Protein AF-A0A946VXN5-F1 (afdb_monomer_lite)

Sequence (72 aa):
MSRPAAKVQSSNEVREAFLQYFEKHGHTRVASSSLVPGNDPTLLFTNAGMVQFKDVFLGDEQRDYARATSSQ

Secondary structure (DSSP, 8-state):
-PPPPPPPPPHHHHHHHHHHHHHHTTPEE-PPPPSS-SS-TT-SS--STTGGGHHHHHTS---S-S-EE---

Radius of gyration: 16.49 Å; chains: 1; bounding box: 33×39×44 Å

Foldseek 3Di:
DDDPDDDDDDPVRVQVVQQVVVVVVPAAEDEQDFQADPPDPVDRGDPDSCSVCVCVVVVNDDDPDDHHDYDD

Structure (mmCIF, N/CA/C/O backbone):
data_AF-A0A946VXN5-F1
#
_entry.id   AF-A0A946VXN5-F1
#
loop_
_atom_site.group_PDB
_atom_site.id
_atom_site.type_symbol
_atom_site.label_atom_id
_atom_site.label_alt_id
_atom_site.label_comp_id
_atom_site.label_asym_id
_atom_site.label_entity_id
_atom_site.label_seq_id
_atom_site.pdbx_PDB_ins_code
_atom_site.Cartn_x
_atom_site.Cartn_y
_atom_site.Cartn_z
_atom_site.occupancy
_atom_site.B_iso_or_equiv
_atom_site.auth_seq_id
_atom_site.auth_comp_id
_atom_site.auth_asym_id
_atom_site.auth_atom_id
_atom_site.pdbx_PDB_model_num
ATOM 1 N N . MET A 1 1 ? -13.112 30.638 27.491 1.00 60.81 1 MET A N 1
ATOM 2 C CA . MET A 1 1 ? -13.376 29.187 27.365 1.00 60.81 1 MET A CA 1
ATOM 3 C C . MET A 1 1 ? -12.156 28.543 26.721 1.00 60.81 1 MET A C 1
ATOM 5 O O . MET A 1 1 ? -11.816 28.934 25.613 1.00 60.81 1 MET A O 1
ATOM 9 N N . SER A 1 2 ? -11.450 27.654 27.425 1.00 69.31 2 SER A N 1
ATOM 10 C CA . SER A 1 2 ? -10.277 26.953 26.877 1.00 69.31 2 SER A CA 1
ATOM 11 C C . SER A 1 2 ? -10.745 25.774 26.023 1.00 69.31 2 SER A C 1
ATOM 13 O O . SER A 1 2 ? -11.590 25.000 26.471 1.00 69.31 2 SER A O 1
ATOM 15 N N . ARG A 1 3 ? -10.246 25.650 24.788 1.00 65.19 3 ARG A N 1
ATOM 16 C CA . ARG A 1 3 ? -10.488 24.462 23.956 1.00 65.19 3 ARG A CA 1
ATOM 17 C C . ARG A 1 3 ? -9.840 23.250 24.641 1.00 65.19 3 ARG A C 1
ATOM 19 O O . ARG A 1 3 ? -8.692 23.372 25.067 1.00 65.19 3 ARG A O 1
ATOM 26 N N . PRO A 1 4 ? -10.516 22.092 24.730 1.00 72.44 4 PRO A N 1
ATOM 27 C CA . PRO A 1 4 ? -9.850 20.881 25.187 1.00 72.44 4 PRO A CA 1
ATOM 28 C C . PRO A 1 4 ? -8.686 20.569 24.239 1.00 72.44 4 PRO A C 1
ATOM 30 O O . PRO A 1 4 ? -8.820 20.695 23.019 1.00 72.44 4 PRO A O 1
ATOM 33 N N . ALA A 1 5 ? -7.537 20.199 24.804 1.00 71.25 5 ALA A N 1
ATOM 34 C CA . ALA A 1 5 ? -6.401 19.737 24.020 1.00 71.25 5 ALA A CA 1
ATOM 35 C C . ALA A 1 5 ? -6.822 18.497 23.216 1.00 71.25 5 ALA A C 1
ATOM 37 O O . ALA A 1 5 ? -7.441 17.578 23.759 1.00 71.25 5 ALA A O 1
ATOM 38 N N . ALA A 1 6 ? -6.516 18.478 21.918 1.00 74.81 6 ALA A N 1
ATOM 39 C CA . ALA A 1 6 ? -6.747 17.301 21.094 1.00 74.81 6 ALA A CA 1
ATOM 40 C C . ALA A 1 6 ? -5.944 16.118 21.659 1.00 74.81 6 ALA A C 1
ATOM 42 O O . ALA A 1 6 ? -4.770 16.269 22.001 1.00 74.81 6 ALA A O 1
ATOM 43 N N . LYS A 1 7 ? -6.573 14.941 21.763 1.00 82.00 7 LYS A N 1
ATOM 44 C CA . LYS A 1 7 ? -5.887 13.713 22.178 1.00 82.00 7 LYS A CA 1
ATOM 45 C C . LYS A 1 7 ? -4.766 13.416 21.175 1.00 82.00 7 LYS A C 1
ATOM 47 O O . LYS A 1 7 ? -5.043 13.220 19.993 1.00 82.00 7 LYS A O 1
ATOM 52 N N . VAL A 1 8 ? -3.522 13.366 21.648 1.00 87.12 8 VAL A N 1
ATOM 53 C CA . VAL A 1 8 ? -2.386 12.909 20.837 1.00 87.12 8 VAL A CA 1
ATOM 54 C C . VAL A 1 8 ? -2.564 11.415 20.578 1.00 87.12 8 VAL A C 1
ATOM 56 O O . VAL A 1 8 ? -2.718 10.639 21.521 1.00 87.12 8 VAL A O 1
ATOM 59 N N . GLN A 1 9 ? -2.583 11.031 19.305 1.00 92.12 9 GLN A N 1
ATOM 60 C CA . GLN A 1 9 ? -2.658 9.633 18.891 1.00 92.12 9 GLN A CA 1
ATOM 61 C C . GLN A 1 9 ? -1.255 9.020 18.858 1.00 92.12 9 GLN A C 1
ATOM 63 O O . GLN A 1 9 ? -0.286 9.687 18.489 1.00 92.12 9 GLN A O 1
ATOM 68 N N . SER A 1 10 ? -1.138 7.744 19.217 1.00 96.81 10 SER A N 1
ATOM 69 C CA . SER A 1 10 ? 0.091 6.979 18.992 1.00 96.81 10 SER A CA 1
ATOM 70 C C . SER A 1 10 ? 0.323 6.745 17.496 1.00 96.81 10 SER A C 1
ATOM 72 O O . SER A 1 10 ? -0.615 6.730 16.699 1.00 96.81 10 SER A O 1
ATOM 74 N N . SER A 1 11 ? 1.570 6.484 17.101 1.00 96.25 11 SER A N 1
ATOM 75 C CA . SER A 1 11 ? 1.893 6.115 15.714 1.00 96.25 11 SER A CA 1
ATOM 76 C C . SER A 1 11 ? 1.118 4.882 15.236 1.00 96.25 11 SER A C 1
ATOM 78 O O . SER A 1 11 ? 0.732 4.811 14.071 1.00 96.25 11 SER A O 1
ATOM 80 N N . ASN A 1 12 ? 0.834 3.935 16.135 1.00 97.00 12 ASN A N 1
ATOM 81 C CA . ASN A 1 12 ? 0.022 2.759 15.833 1.00 97.00 12 ASN A CA 1
ATOM 82 C C . ASN A 1 12 ? -1.451 3.120 15.601 1.00 97.00 12 ASN A C 1
ATOM 84 O O . ASN A 1 12 ? -2.049 2.600 14.663 1.00 97.00 12 ASN A O 1
ATOM 88 N N . GLU A 1 13 ? -2.022 4.025 16.403 1.00 97.44 13 GLU A N 1
ATOM 89 C CA . GLU A 1 13 ? -3.397 4.510 16.207 1.00 97.44 13 GLU A CA 1
ATOM 90 C C . GLU A 1 13 ? -3.534 5.253 14.868 1.00 97.44 13 GLU A C 1
ATOM 92 O O . GLU A 1 13 ? -4.467 4.980 14.116 1.00 97.44 13 GLU A O 1
ATOM 97 N N . VAL A 1 14 ? -2.577 6.126 14.527 1.00 97.12 14 VAL A N 1
ATOM 98 C CA . VAL A 1 14 ? -2.574 6.849 13.241 1.00 97.12 14 VAL A CA 1
ATOM 99 C C . VAL A 1 14 ? -2.432 5.882 12.065 1.00 97.12 14 VAL A C 1
ATOM 101 O O . VAL A 1 14 ? -3.176 5.988 11.088 1.00 97.12 14 VAL A O 1
ATOM 104 N N . ARG A 1 15 ? -1.509 4.912 12.163 1.00 97.69 15 ARG A N 1
ATOM 105 C CA . ARG A 1 15 ? -1.320 3.871 11.143 1.00 97.69 15 ARG A CA 1
ATOM 106 C C . ARG A 1 15 ? -2.609 3.097 10.908 1.00 97.69 15 ARG A C 1
ATOM 108 O O . ARG A 1 15 ? -3.018 2.918 9.765 1.00 97.69 15 ARG A O 1
ATOM 115 N N . GLU A 1 16 ? -3.243 2.638 11.979 1.00 98.12 16 GLU A N 1
ATOM 116 C CA . GLU A 1 16 ? -4.459 1.844 11.868 1.00 98.12 16 GLU A CA 1
ATOM 117 C C . GLU A 1 16 ? -5.616 2.668 11.295 1.00 98.12 16 GLU A C 1
ATOM 119 O O . GLU A 1 16 ? -6.307 2.198 10.394 1.00 98.12 16 GLU A O 1
ATOM 124 N N . ALA A 1 17 ? -5.780 3.921 11.730 1.00 98.00 17 ALA A N 1
ATOM 125 C CA . ALA A 1 17 ? -6.801 4.817 11.194 1.00 98.00 17 ALA A CA 1
ATOM 126 C C . ALA A 1 17 ? -6.641 5.044 9.679 1.00 98.00 17 ALA A C 1
ATOM 128 O O . ALA A 1 17 ? -7.627 4.992 8.942 1.00 98.00 17 ALA A O 1
ATOM 129 N N . PHE A 1 18 ? -5.406 5.244 9.204 1.00 98.38 18 PHE A N 1
ATOM 130 C CA . PHE A 1 18 ? -5.103 5.393 7.779 1.00 98.38 18 PHE A CA 1
ATOM 131 C C . PHE A 1 18 ? -5.440 4.124 6.985 1.00 98.38 18 PHE A C 1
ATOM 133 O O . PHE A 1 18 ? -6.153 4.186 5.981 1.00 98.38 18 PHE A O 1
ATOM 140 N N . LEU A 1 19 ? -4.964 2.963 7.446 1.00 98.62 19 LEU A N 1
ATOM 141 C CA . LEU A 1 19 ? -5.165 1.694 6.743 1.00 98.62 19 LEU A CA 1
ATOM 142 C C . LEU A 1 19 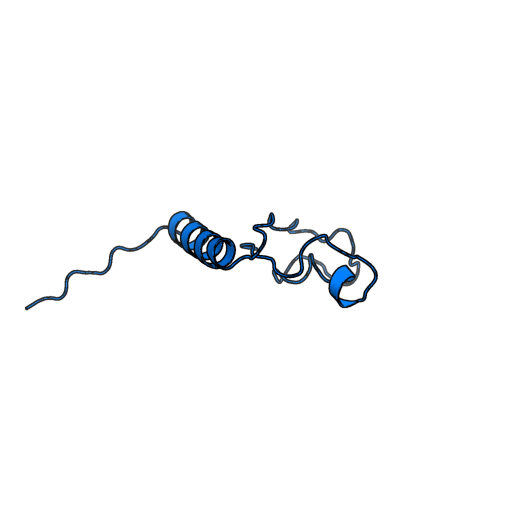? -6.651 1.321 6.689 1.00 98.62 19 LEU A C 1
ATOM 144 O O . LEU A 1 19 ? -7.156 1.011 5.611 1.00 98.62 19 LEU A O 1
ATOM 148 N N . GLN A 1 20 ? -7.372 1.446 7.808 1.00 98.75 20 GLN A N 1
ATOM 149 C CA . GLN A 1 20 ? -8.812 1.175 7.863 1.00 98.75 20 GLN A CA 1
ATOM 150 C C . GLN A 1 20 ? -9.628 2.118 6.985 1.00 98.75 20 GLN A C 1
ATOM 152 O O . GLN A 1 20 ? -10.638 1.701 6.418 1.00 98.75 20 GLN A O 1
ATOM 157 N N . TYR A 1 21 ? -9.241 3.394 6.892 1.00 98.75 21 TYR A N 1
ATOM 158 C CA . TYR A 1 21 ? -9.935 4.339 6.025 1.00 98.75 21 TYR A CA 1
ATOM 159 C C . TYR A 1 21 ? -9.899 3.849 4.576 1.00 98.75 21 TYR A C 1
ATOM 161 O O . TYR A 1 21 ? -10.954 3.664 3.976 1.00 98.75 21 TYR A O 1
ATOM 169 N N . PHE A 1 22 ? -8.718 3.566 4.028 1.00 98.75 22 PHE A N 1
ATOM 170 C CA . PHE A 1 22 ? -8.598 3.127 2.635 1.00 98.75 22 PHE A CA 1
ATOM 171 C C . PHE A 1 22 ? -9.175 1.728 2.396 1.00 98.75 22 PHE A C 1
ATOM 173 O O . PHE A 1 22 ? -9.806 1.503 1.362 1.00 98.75 22 PHE A O 1
ATOM 180 N N . GLU A 1 23 ? -9.039 0.818 3.360 1.00 98.62 23 GLU A N 1
ATOM 181 C CA . GLU A 1 23 ? -9.658 -0.509 3.305 1.00 98.62 23 GLU A CA 1
ATOM 182 C C . GLU A 1 23 ? -11.186 -0.416 3.166 1.00 98.62 23 GLU A C 1
ATOM 184 O O . GLU A 1 23 ? -11.763 -0.999 2.248 1.00 98.62 23 GLU A O 1
ATOM 189 N N . LYS A 1 24 ? -11.845 0.432 3.971 1.00 98.69 24 LYS A N 1
ATOM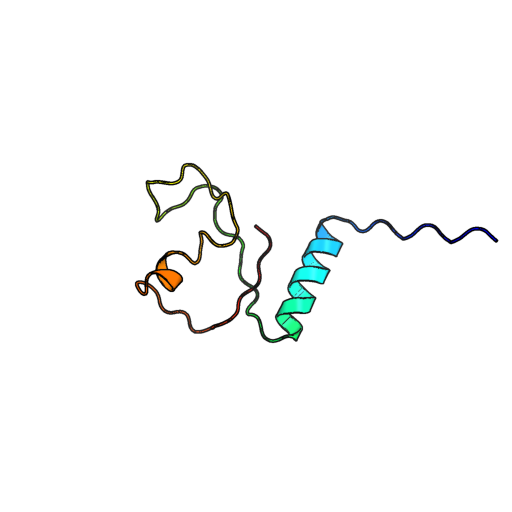 190 C CA . LYS A 1 24 ? -13.292 0.707 3.859 1.00 98.69 24 LYS A CA 1
ATOM 191 C C . LYS A 1 24 ? -13.699 1.326 2.517 1.00 98.69 24 LYS A C 1
ATOM 193 O O . LYS A 1 24 ? -14.857 1.212 2.129 1.00 98.69 24 LYS A O 1
ATOM 198 N N . HIS A 1 25 ? -12.767 1.959 1.804 1.00 98.62 25 HIS A N 1
ATOM 199 C CA . HIS A 1 25 ? -12.990 2.530 0.471 1.00 98.62 25 HIS A CA 1
ATOM 200 C C . HIS A 1 25 ? -12.574 1.578 -0.666 1.00 98.62 25 HIS A C 1
ATOM 202 O O . HIS A 1 25 ? -12.502 1.981 -1.833 1.00 98.62 25 HIS A O 1
ATOM 208 N N . GLY A 1 26 ? -12.338 0.300 -0.351 1.00 98.38 26 GLY A N 1
ATOM 209 C CA . GLY A 1 26 ? -12.079 -0.763 -1.320 1.00 98.38 26 GLY A CA 1
ATOM 210 C C . GLY A 1 26 ? -10.633 -0.829 -1.810 1.00 98.38 26 GLY A C 1
ATOM 211 O O . GLY A 1 26 ? -10.403 -1.246 -2.946 1.00 98.38 26 GLY A O 1
ATOM 212 N N . HIS A 1 27 ? -9.673 -0.380 -0.998 1.00 98.69 27 HIS A N 1
ATOM 213 C CA . HIS A 1 27 ? -8.257 -0.679 -1.202 1.00 98.69 27 HIS A CA 1
ATOM 214 C C . HIS A 1 27 ? -7.899 -1.983 -0.488 1.00 98.69 27 HIS A C 1
ATOM 216 O O . HIS A 1 27 ? -8.299 -2.201 0.652 1.00 98.69 27 HIS A O 1
ATOM 222 N N . THR A 1 28 ? -7.072 -2.813 -1.109 1.00 98.56 28 THR A N 1
ATOM 223 C CA . THR A 1 28 ? -6.485 -3.980 -0.449 1.00 98.56 28 THR A CA 1
ATOM 224 C C . THR A 1 28 ? -5.420 -3.520 0.543 1.00 98.56 28 THR A C 1
ATOM 226 O O . THR A 1 28 ? -4.455 -2.853 0.161 1.00 98.56 28 THR A O 1
ATOM 229 N N . ARG A 1 29 ? -5.565 -3.866 1.824 1.00 98.25 29 ARG A N 1
ATOM 230 C CA . ARG A 1 29 ? -4.502 -3.662 2.814 1.00 98.25 29 ARG A CA 1
ATOM 231 C C . ARG A 1 29 ? -3.365 -4.643 2.529 1.00 98.25 29 ARG A C 1
ATOM 233 O O . ARG A 1 29 ? -3.575 -5.851 2.554 1.00 98.25 29 ARG A O 1
ATOM 240 N N . VAL A 1 30 ? -2.168 -4.128 2.261 1.00 97.50 30 VAL A N 1
ATOM 241 C CA . VAL A 1 30 ? -0.979 -4.940 1.962 1.00 97.50 30 VAL A CA 1
ATOM 242 C C . VAL A 1 30 ? 0.124 -4.682 2.981 1.00 97.50 30 VAL A C 1
ATOM 244 O O . VAL A 1 30 ? 0.187 -3.617 3.601 1.00 97.50 30 VAL A O 1
ATOM 247 N N . ALA A 1 31 ? 0.993 -5.673 3.173 1.00 96.50 31 ALA A N 1
ATOM 248 C CA . ALA A 1 31 ? 2.143 -5.534 4.053 1.00 96.50 31 ALA A CA 1
ATOM 249 C C . ALA A 1 31 ? 3.136 -4.495 3.506 1.00 96.50 31 ALA A C 1
ATOM 251 O O . ALA A 1 31 ? 3.269 -4.298 2.296 1.00 96.50 31 ALA A O 1
ATOM 252 N N . SER A 1 32 ? 3.856 -3.832 4.407 1.00 96.06 32 SER A N 1
ATOM 253 C CA . SER A 1 32 ? 5.011 -3.026 4.014 1.00 96.06 32 SER A CA 1
ATOM 254 C C . SER A 1 32 ? 6.102 -3.939 3.462 1.00 96.06 32 SER A C 1
ATOM 256 O O . SER A 1 32 ? 6.289 -5.062 3.933 1.00 96.06 32 SER A O 1
ATOM 258 N N . SER A 1 33 ? 6.815 -3.457 2.452 1.00 94.00 33 SER A N 1
ATOM 259 C CA . SER A 1 33 ? 7.930 -4.190 1.865 1.00 94.00 33 SER A CA 1
ATOM 260 C C . SER A 1 33 ? 9.174 -4.136 2.750 1.00 94.00 33 SER A C 1
ATOM 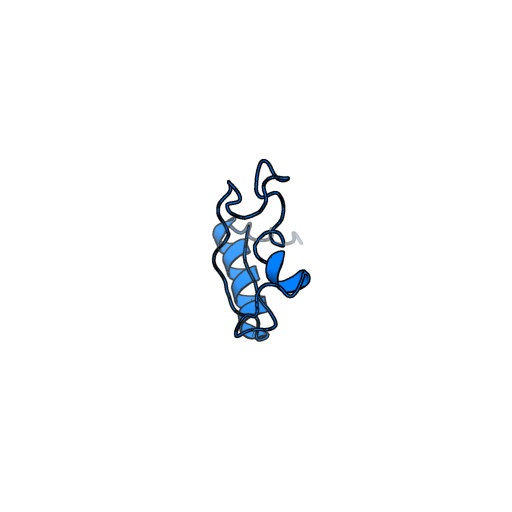262 O O . SER A 1 33 ? 9.292 -3.303 3.653 1.00 94.00 33 SER A O 1
ATOM 264 N N . SER A 1 34 ? 10.114 -5.041 2.470 1.00 94.31 34 SER A N 1
ATOM 265 C CA . SER A 1 34 ? 11.448 -5.033 3.073 1.00 94.31 34 SER A CA 1
ATOM 266 C C . SER A 1 34 ? 12.121 -3.668 2.904 1.00 94.31 34 SER A C 1
ATOM 268 O O . SER A 1 34 ? 11.994 -3.030 1.858 1.00 94.31 34 SER A O 1
ATOM 270 N N . LEU A 1 35 ? 12.889 -3.245 3.914 1.00 94.31 35 LEU A N 1
ATOM 271 C CA . LEU A 1 35 ? 13.753 -2.065 3.817 1.00 94.31 35 LEU A CA 1
ATOM 272 C C . LEU A 1 35 ? 14.832 -2.241 2.738 1.00 94.31 35 LEU A C 1
ATOM 274 O O . LEU A 1 35 ? 15.235 -1.263 2.120 1.00 94.31 35 LEU A O 1
ATOM 278 N N . VAL A 1 36 ? 15.293 -3.473 2.511 1.00 92.38 36 VAL A N 1
ATOM 279 C CA . VAL A 1 36 ? 16.239 -3.809 1.439 1.00 92.38 36 VAL A CA 1
ATOM 280 C C . VAL A 1 36 ? 15.444 -4.336 0.235 1.00 92.38 36 VAL A C 1
ATOM 282 O O . VAL A 1 36 ? 14.786 -5.374 0.382 1.00 92.38 36 VAL A O 1
ATOM 285 N N . PRO A 1 37 ? 15.463 -3.654 -0.927 1.00 87.12 37 PRO A N 1
ATOM 286 C CA . PRO A 1 37 ? 14.732 -4.072 -2.120 1.00 87.12 37 PRO A CA 1
ATOM 287 C C . PRO A 1 37 ? 15.321 -5.362 -2.704 1.00 87.12 37 PRO A C 1
ATOM 289 O O . PRO A 1 37 ? 16.532 -5.471 -2.865 1.00 87.12 37 PRO A O 1
ATOM 292 N N . GLY A 1 38 ? 14.470 -6.332 -3.049 1.00 79.38 38 GLY A N 1
ATOM 293 C CA . GLY A 1 38 ? 14.911 -7.579 -3.695 1.00 79.38 38 GLY A CA 1
ATOM 294 C C . GLY A 1 38 ? 15.033 -7.488 -5.219 1.00 79.38 38 GLY A C 1
ATOM 295 O O . GLY A 1 38 ? 15.841 -8.196 -5.812 1.00 79.38 38 GLY A O 1
ATOM 296 N N . ASN A 1 39 ? 14.252 -6.601 -5.845 1.00 75.88 39 ASN A N 1
ATOM 297 C CA . ASN A 1 39 ? 13.973 -6.645 -7.286 1.00 75.88 39 ASN A CA 1
ATOM 298 C C . ASN A 1 39 ? 14.471 -5.400 -8.044 1.00 75.88 39 ASN A C 1
ATOM 300 O O . ASN A 1 39 ? 14.174 -5.232 -9.222 1.00 75.88 39 ASN A O 1
ATOM 304 N N . ASP A 1 40 ? 15.214 -4.504 -7.386 1.00 83.00 40 ASP A N 1
ATOM 305 C CA . ASP A 1 40 ? 15.729 -3.286 -8.014 1.00 83.00 40 ASP A CA 1
ATOM 306 C C . ASP A 1 40 ? 17.183 -3.012 -7.596 1.00 83.00 40 ASP A C 1
ATOM 308 O O . ASP A 1 40 ? 17.411 -2.458 -6.518 1.00 83.00 40 ASP A O 1
ATOM 312 N N . PRO A 1 41 ? 18.179 -3.349 -8.439 1.00 86.38 41 PRO A N 1
ATOM 313 C CA . PRO A 1 41 ? 19.588 -3.129 -8.117 1.00 86.38 41 PRO A CA 1
ATOM 314 C C . PRO A 1 41 ? 19.991 -1.646 -8.143 1.00 86.38 41 PRO A C 1
ATOM 316 O O . PRO A 1 41 ? 21.117 -1.312 -7.782 1.00 86.38 41 PRO A O 1
ATOM 319 N N . THR A 1 42 ? 19.103 -0.747 -8.585 1.00 90.00 42 THR A N 1
ATOM 320 C CA . THR A 1 42 ? 19.355 0.701 -8.607 1.00 90.00 42 THR A CA 1
ATOM 321 C C . THR A 1 42 ? 19.022 1.385 -7.279 1.00 90.00 42 THR A C 1
ATOM 323 O O . THR A 1 42 ? 19.413 2.534 -7.065 1.00 90.00 42 THR A O 1
ATOM 326 N N . LEU A 1 43 ? 18.338 0.687 -6.367 1.00 91.19 43 LEU A N 1
ATOM 327 C CA . LEU A 1 43 ? 17.954 1.198 -5.056 1.00 91.19 43 LEU A CA 1
ATOM 328 C C . LEU A 1 43 ? 18.792 0.555 -3.949 1.00 91.19 43 LEU A C 1
ATOM 330 O O . LEU A 1 43 ? 18.884 -0.663 -3.847 1.00 91.19 43 LEU A O 1
ATOM 334 N N . LEU A 1 44 ? 1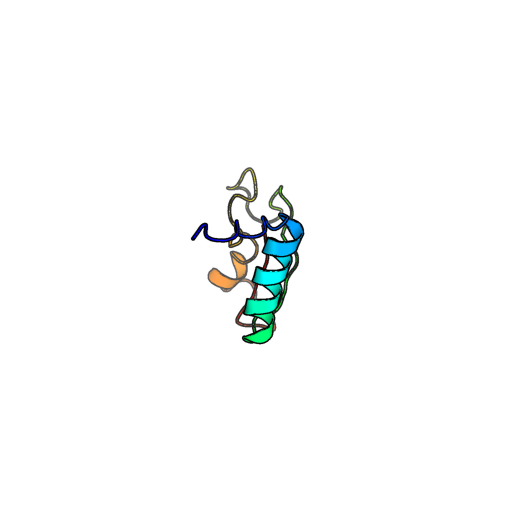9.346 1.387 -3.063 1.00 92.44 44 LEU A N 1
ATOM 335 C CA . LEU A 1 44 ? 20.034 0.906 -1.859 1.00 92.44 44 LEU A CA 1
ATOM 336 C C . LEU A 1 44 ? 19.045 0.490 -0.756 1.00 92.4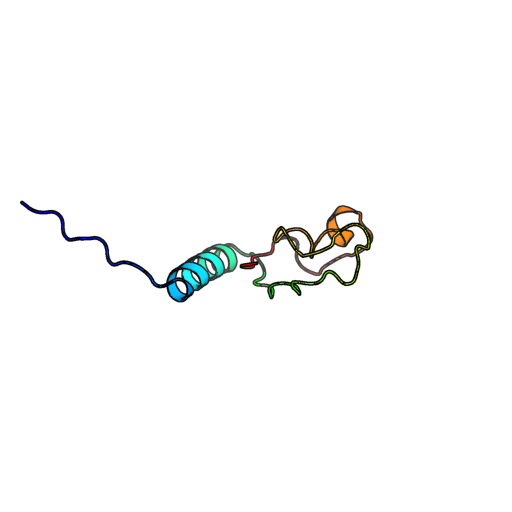4 44 LEU A C 1
ATOM 338 O O . LEU A 1 44 ? 19.283 -0.490 -0.057 1.00 92.44 44 LEU A O 1
ATOM 342 N N . PHE A 1 45 ? 17.933 1.223 -0.612 1.00 94.12 45 PHE A N 1
ATOM 343 C CA . PHE A 1 45 ? 16.882 0.976 0.381 1.00 94.12 45 PHE A CA 1
ATOM 344 C C . PHE A 1 45 ? 15.506 1.372 -0.168 1.00 94.12 45 PHE A C 1
ATOM 346 O O . PHE A 1 45 ? 15.403 2.252 -1.026 1.00 94.12 45 PHE A O 1
ATOM 353 N N . THR A 1 46 ? 14.444 0.777 0.372 1.00 94.00 46 THR A N 1
ATOM 354 C CA . THR A 1 46 ? 13.056 1.1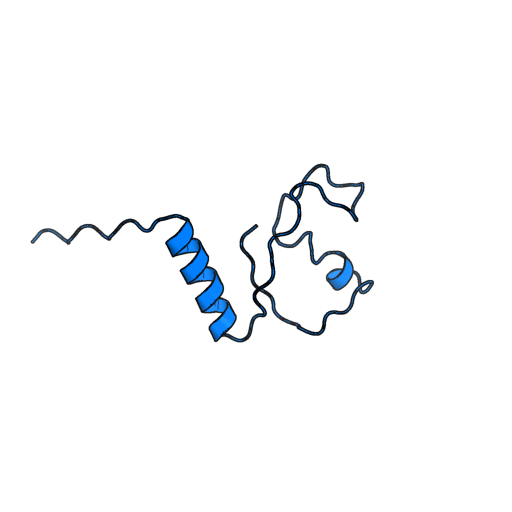77 0.118 1.00 94.00 46 THR A CA 1
ATOM 355 C C . THR A 1 46 ? 12.810 2.562 0.709 1.00 94.00 46 THR A C 1
ATOM 357 O O . THR A 1 46 ? 12.676 2.727 1.918 1.00 94.00 46 THR A O 1
ATOM 360 N N . ASN A 1 47 ? 12.761 3.570 -0.158 1.00 93.38 47 ASN A N 1
ATOM 361 C CA . ASN A 1 47 ? 12.587 4.976 0.209 1.00 93.38 47 ASN A CA 1
ATOM 362 C C . ASN A 1 47 ? 11.133 5.465 0.096 1.00 93.38 47 ASN A C 1
ATOM 364 O O . ASN A 1 47 ? 10.807 6.538 0.599 1.00 93.38 47 ASN A O 1
ATOM 368 N N . ALA A 1 48 ? 10.272 4.707 -0.584 1.00 93.81 48 ALA A N 1
ATOM 369 C CA . ALA A 1 48 ? 8.881 5.063 -0.819 1.00 93.81 48 ALA A CA 1
ATOM 370 C C . ALA A 1 48 ? 7.989 3.819 -0.863 1.00 93.81 48 ALA A C 1
ATOM 372 O O . ALA A 1 48 ? 8.378 2.771 -1.379 1.00 93.81 48 ALA A O 1
ATOM 373 N N . GLY A 1 49 ? 6.741 3.960 -0.405 1.00 93.62 49 GLY A N 1
ATOM 374 C CA . GLY A 1 49 ? 5.757 2.871 -0.414 1.00 93.62 49 GLY A CA 1
ATOM 375 C C . GLY A 1 49 ? 5.391 2.355 -1.812 1.00 93.62 49 GLY A C 1
ATOM 376 O O . GLY A 1 49 ? 4.877 1.249 -1.927 1.00 93.62 49 GLY A O 1
ATOM 377 N N . MET A 1 50 ? 5.683 3.117 -2.874 1.00 93.88 50 MET A N 1
ATOM 378 C CA . MET A 1 50 ? 5.423 2.710 -4.259 1.00 93.88 50 MET A CA 1
ATOM 379 C C . MET A 1 50 ? 6.417 1.677 -4.808 1.00 93.88 50 MET A C 1
ATOM 381 O O . MET A 1 50 ? 6.102 1.010 -5.789 1.00 93.88 50 MET A O 1
ATOM 385 N N . VAL A 1 51 ? 7.599 1.536 -4.194 1.00 93.81 51 VAL A N 1
ATOM 386 C CA . VAL A 1 51 ? 8.689 0.678 -4.700 1.00 93.81 51 VAL A CA 1
ATOM 387 C C . VAL A 1 51 ? 8.227 -0.770 -4.870 1.00 93.81 51 VAL A C 1
ATOM 389 O O . VAL A 1 51 ? 8.515 -1.391 -5.887 1.00 93.81 51 VAL A O 1
ATOM 392 N N . GLN A 1 52 ? 7.420 -1.280 -3.936 1.00 92.94 52 GLN A N 1
ATOM 393 C CA . GLN A 1 52 ? 6.875 -2.640 -3.999 1.00 92.94 52 GLN A CA 1
ATOM 394 C C . GLN A 1 52 ? 5.879 -2.882 -5.146 1.00 92.94 52 GLN A C 1
ATOM 396 O O . GLN A 1 52 ? 5.427 -4.010 -5.302 1.00 92.94 52 GLN A O 1
ATOM 401 N N . PHE A 1 53 ? 5.494 -1.847 -5.898 1.00 94.31 53 PHE A N 1
ATOM 402 C CA . PHE A 1 53 ? 4.569 -1.924 -7.034 1.00 94.31 53 PHE A CA 1
ATOM 403 C C . PHE A 1 53 ? 5.243 -1.554 -8.362 1.00 94.31 53 PHE A C 1
ATOM 405 O O . PHE A 1 53 ? 4.552 -1.380 -9.363 1.00 94.31 53 PHE A O 1
ATOM 412 N N . LYS A 1 54 ? 6.574 -1.403 -8.387 1.00 92.81 54 LYS A N 1
ATOM 413 C CA . LYS A 1 54 ? 7.319 -1.002 -9.589 1.00 92.81 54 LYS A CA 1
ATOM 414 C C . LYS A 1 54 ? 6.986 -1.897 -10.787 1.00 92.81 54 LYS A C 1
ATOM 416 O O . LYS A 1 54 ? 6.622 -1.375 -11.835 1.00 92.81 54 LYS A O 1
ATOM 421 N N . ASP A 1 55 ? 7.022 -3.210 -10.594 1.00 93.44 55 ASP A N 1
ATOM 422 C CA . ASP A 1 55 ? 6.782 -4.198 -11.654 1.00 93.44 55 ASP A CA 1
ATOM 423 C C . ASP A 1 55 ? 5.330 -4.142 -12.165 1.00 93.44 55 ASP A C 1
ATOM 425 O O . ASP A 1 55 ? 5.078 -4.306 -13.356 1.00 93.44 55 ASP A O 1
ATOM 429 N N . VAL A 1 56 ? 4.371 -3.777 -11.303 1.00 95.12 56 VAL A N 1
ATOM 430 C CA . VAL A 1 56 ? 2.977 -3.515 -11.709 1.00 95.12 56 VAL A CA 1
ATOM 431 C C . VAL A 1 56 ? 2.885 -2.294 -12.625 1.00 95.12 56 VAL A C 1
ATOM 433 O O . VAL A 1 56 ? 2.171 -2.320 -13.624 1.00 95.12 56 VAL A O 1
ATOM 436 N N . PHE A 1 57 ? 3.615 -1.218 -12.319 1.00 92.31 57 PHE A N 1
ATOM 437 C CA . PHE A 1 57 ? 3.624 -0.012 -13.154 1.00 92.31 57 PHE A CA 1
ATOM 438 C C . PHE A 1 57 ? 4.369 -0.197 -14.480 1.00 92.31 57 PHE A C 1
ATOM 440 O O . PHE A 1 57 ? 4.064 0.505 -15.443 1.00 92.31 57 PHE A O 1
ATOM 447 N N . LEU A 1 58 ? 5.328 -1.124 -14.531 1.00 94.00 58 LEU A N 1
ATOM 448 C CA . LEU A 1 58 ? 6.044 -1.498 -15.753 1.00 94.00 58 LEU A CA 1
ATOM 449 C C . LEU A 1 58 ? 5.279 -2.525 -16.604 1.00 94.00 58 LEU A C 1
ATOM 451 O O . LEU A 1 58 ? 5.579 -2.671 -17.785 1.00 94.00 58 LEU A O 1
ATOM 455 N N . GLY A 1 59 ? 4.256 -3.173 -16.037 1.00 95.12 59 GLY A N 1
ATOM 456 C CA . GLY A 1 59 ? 3.462 -4.207 -16.706 1.00 95.12 59 GLY A CA 1
ATOM 457 C C . GLY A 1 59 ? 4.056 -5.616 -16.610 1.00 95.12 59 GLY A C 1
ATOM 458 O O . GLY A 1 59 ? 3.534 -6.531 -17.241 1.00 95.12 59 GLY A O 1
ATOM 459 N N . ASP A 1 60 ? 5.109 -5.793 -15.810 1.00 94.88 60 ASP A N 1
ATOM 460 C CA . ASP A 1 60 ? 5.795 -7.069 -15.582 1.00 94.88 60 ASP A CA 1
ATOM 461 C C . ASP A 1 60 ? 5.078 -7.940 -14.532 1.00 94.88 60 ASP A C 1
ATOM 463 O O . ASP A 1 60 ? 5.245 -9.160 -14.499 1.00 94.88 60 ASP A O 1
ATOM 467 N N . GLU A 1 61 ? 4.249 -7.327 -13.681 1.00 94.50 61 GLU A N 1
ATOM 468 C CA . GLU A 1 61 ? 3.438 -8.000 -12.664 1.00 94.50 61 GLU A CA 1
ATOM 469 C C . GLU A 1 61 ? 1.963 -7.590 -12.789 1.00 94.50 61 GLU A C 1
ATOM 471 O O . GLU A 1 61 ? 1.634 -6.411 -12.917 1.00 94.50 61 GLU A O 1
ATOM 476 N N . GLN A 1 62 ? 1.047 -8.553 -12.669 1.00 96.19 62 GLN A N 1
ATOM 477 C CA . GLN A 1 62 ? -0.377 -8.278 -12.495 1.00 96.19 62 GLN A CA 1
ATOM 478 C C . GLN A 1 62 ? -0.838 -8.774 -11.126 1.00 96.19 62 GLN A C 1
ATOM 480 O O . GLN A 1 62 ? -0.537 -9.897 -10.730 1.00 96.19 62 GLN A O 1
ATOM 485 N N . ARG A 1 63 ? -1.587 -7.933 -10.408 1.00 95.56 63 ARG A N 1
ATOM 486 C CA . ARG A 1 63 ? -2.180 -8.275 -9.111 1.00 95.56 63 ARG A CA 1
ATOM 487 C C . ARG A 1 63 ? -3.692 -8.369 -9.218 1.00 95.56 63 ARG A C 1
ATOM 489 O O . ARG A 1 63 ? -4.309 -7.624 -9.976 1.00 95.56 63 ARG A O 1
ATOM 496 N N . ASP A 1 64 ? -4.289 -9.196 -8.366 1.00 96.81 64 ASP A N 1
ATOM 497 C CA . ASP A 1 64 ? -5.746 -9.395 -8.279 1.00 96.81 64 ASP A CA 1
ATOM 498 C C . ASP A 1 64 ? -6.503 -8.173 -7.716 1.00 96.81 64 ASP A C 1
ATOM 500 O O . ASP A 1 64 ? -7.710 -8.217 -7.479 1.00 96.81 64 ASP A O 1
ATOM 504 N N . TYR A 1 65 ? -5.802 -7.060 -7.479 1.00 97.12 65 TYR A N 1
ATOM 505 C CA . TYR A 1 65 ? -6.359 -5.809 -6.992 1.00 97.12 65 TYR A CA 1
ATOM 506 C C . TYR A 1 65 ? -5.787 -4.607 -7.746 1.00 97.12 65 TYR A C 1
ATOM 508 O O . TYR A 1 65 ? -4.604 -4.548 -8.070 1.00 97.12 65 TYR A O 1
ATOM 516 N N . ALA A 1 66 ? -6.633 -3.596 -7.956 1.00 96.19 66 ALA A N 1
ATOM 517 C CA . ALA A 1 66 ? -6.251 -2.343 -8.614 1.00 96.19 66 ALA A CA 1
ATOM 518 C C . ALA A 1 66 ? -5.910 -1.209 -7.631 1.00 96.19 66 ALA A C 1
ATOM 520 O O . ALA A 1 66 ? -5.338 -0.193 -8.018 1.00 96.19 66 ALA A O 1
ATOM 521 N N . ARG A 1 67 ? -6.294 -1.344 -6.355 1.00 97.56 67 ARG A N 1
ATOM 522 C CA . ARG A 1 67 ? -6.085 -0.330 -5.314 1.00 97.56 67 ARG A CA 1
ATOM 523 C C . ARG A 1 67 ? -5.510 -0.990 -4.075 1.00 97.56 67 ARG A C 1
ATOM 525 O O . ARG A 1 67 ? -6.040 -2.004 -3.630 1.00 97.56 67 ARG A O 1
ATOM 532 N N . ALA A 1 68 ? -4.463 -0.403 -3.510 1.00 97.88 68 ALA A N 1
ATOM 533 C CA . ALA A 1 68 ? -3.789 -0.916 -2.323 1.00 97.88 68 ALA A CA 1
ATOM 534 C C . ALA A 1 68 ? -3.558 0.187 -1.285 1.00 97.88 68 ALA A C 1
ATOM 536 O O . ALA A 1 68 ? -3.594 1.377 -1.608 1.00 97.88 68 ALA A O 1
ATOM 537 N N . THR A 1 69 ? -3.336 -0.209 -0.034 1.00 98.44 69 THR A N 1
ATOM 538 C CA . THR A 1 69 ? -2.903 0.674 1.054 1.00 98.44 69 THR A CA 1
ATOM 539 C C . THR A 1 69 ? -1.893 -0.041 1.951 1.00 98.44 69 THR A C 1
ATOM 541 O O . THR A 1 69 ? -2.056 -1.222 2.263 1.00 98.44 69 THR A O 1
ATOM 544 N N . SER A 1 70 ? -0.835 0.662 2.350 1.00 98.06 70 SER A N 1
ATOM 545 C CA . SER A 1 70 ? 0.215 0.188 3.259 1.00 98.06 70 SER A CA 1
ATOM 546 C C . SER A 1 70 ? 0.814 1.370 4.033 1.00 98.06 70 SER A C 1
ATOM 548 O O . SER A 1 70 ? 0.479 2.526 3.776 1.00 98.06 70 SER A O 1
ATOM 550 N N . SER A 1 71 ? 1.677 1.089 5.012 1.00 97.44 71 SER A N 1
ATOM 551 C CA . SER A 1 71 ? 2.388 2.099 5.809 1.00 97.44 71 SER A CA 1
ATOM 552 C C . SER A 1 71 ? 3.878 1.758 5.819 1.00 97.44 71 SER A C 1
ATOM 554 O O . SER A 1 71 ? 4.337 1.063 6.729 1.00 97.44 71 SER A O 1
ATOM 556 N N . GLN A 1 72 ? 4.601 2.194 4.785 1.00 95.25 72 GLN A N 1
ATOM 557 C CA . GLN A 1 72 ? 6.032 1.922 4.592 1.00 95.25 72 GLN A CA 1
ATOM 558 C C . GLN A 1 72 ? 6.935 2.743 5.515 1.00 95.25 72 GLN A C 1
ATOM 560 O O . GLN A 1 72 ? 6.558 3.891 5.834 1.00 95.25 72 GLN A O 1
#

pLDDT: mean 92.35, std 8.48, range [60.81, 98.75]